Protein AF-A0A942MSL9-F1 (afdb_monomer_lite)

Secondary structure (DSSP, 8-state):
-------SS---HHHHHHHHHHTT--HHHHHHHHHHHTTT--GGG--HHHHHHHHHHHHHHHHHHHHHHHTT-

pLDDT: mean 77.21, std 13.81, range [43.44, 89.62]

Foldseek 3Di:
DDDDDPDDDPQDLVNLLVLLVVLPDDPVVLVVLLCVLQVNDDPVPDDPVSSVSSVVSSVVSSVVSVVVVVVVD

Radius of gyration: 13.99 Å; chains: 1; bounding box: 32×40×31 Å

Sequence (73 aa):
MKEDVEKKDDKTLEELIQELKATGYQKYQIKDIIMDACNKKDITKLTTEEEQQVRQALVNYLEFALKCWQKTT

Structure (mmCIF, N/CA/C/O backbone):
data_AF-A0A942MSL9-F1
#
_entry.id   AF-A0A942MSL9-F1
#
loop_
_atom_site.group_PDB
_atom_site.id
_atom_site.type_symbol
_atom_site.label_atom_id
_atom_site.label_alt_id
_atom_site.label_comp_id
_atom_site.label_asym_id
_atom_site.label_entity_id
_atom_site.label_seq_id
_atom_site.pdbx_PDB_ins_code
_atom_site.Cartn_x
_atom_site.Cartn_y
_atom_site.Cartn_z
_atom_site.occupancy
_atom_site.B_iso_or_equiv
_atom_site.auth_seq_id
_atom_site.auth_comp_id
_atom_site.auth_asym_id
_atom_site.auth_atom_id
_atom_site.pdbx_PDB_model_num
ATOM 1 N N . MET A 1 1 ? 9.268 33.265 5.792 1.00 51.19 1 MET A N 1
ATOM 2 C CA . MET A 1 1 ? 8.242 32.221 5.595 1.00 51.1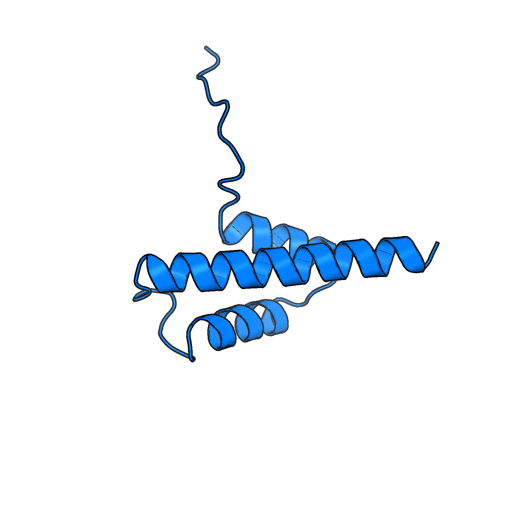9 1 MET A CA 1
ATOM 3 C C . MET A 1 1 ? 8.891 31.031 4.916 1.00 51.19 1 MET A C 1
ATOM 5 O O . MET A 1 1 ? 9.081 31.062 3.709 1.00 51.19 1 MET A O 1
ATOM 9 N N . LYS A 1 2 ? 9.305 30.039 5.696 1.00 46.78 2 LYS A N 1
ATOM 10 C CA . LYS A 1 2 ? 9.460 28.648 5.267 1.00 46.78 2 LYS A CA 1
ATOM 11 C C . LYS A 1 2 ? 9.414 27.864 6.566 1.00 46.78 2 LYS A C 1
ATOM 13 O O . LYS A 1 2 ? 10.414 27.778 7.265 1.00 46.78 2 LYS A O 1
ATOM 18 N N . GLU A 1 3 ? 8.191 27.509 6.937 1.00 49.41 3 GLU A N 1
ATOM 19 C CA . GLU A 1 3 ? 7.939 26.526 7.978 1.00 49.41 3 GLU A CA 1
ATOM 20 C C . GLU A 1 3 ? 8.753 25.270 7.664 1.00 49.41 3 GLU A C 1
ATOM 22 O O . GLU A 1 3 ? 8.792 24.784 6.531 1.00 49.41 3 GLU A O 1
ATOM 27 N N . ASP A 1 4 ? 9.480 24.872 8.696 1.00 50.06 4 ASP A N 1
ATOM 28 C CA . ASP A 1 4 ? 9.811 23.529 9.127 1.00 50.06 4 ASP A CA 1
ATOM 29 C C . ASP A 1 4 ? 9.102 22.396 8.370 1.00 50.06 4 ASP A C 1
ATOM 31 O O . ASP A 1 4 ? 7.901 22.442 8.119 1.00 50.06 4 ASP A O 1
ATOM 35 N N . VAL A 1 5 ? 9.842 21.314 8.115 1.00 50.12 5 VAL A N 1
ATOM 36 C CA . VAL A 1 5 ? 9.569 19.996 8.709 1.00 50.12 5 VAL A CA 1
ATOM 37 C C . VAL A 1 5 ? 10.566 18.992 8.118 1.00 50.12 5 VAL A C 1
ATOM 39 O O . VAL A 1 5 ? 10.392 18.403 7.056 1.00 50.12 5 VAL A O 1
ATOM 42 N N . GLU A 1 6 ? 11.648 18.801 8.862 1.00 56.47 6 GLU A N 1
ATOM 43 C CA . GLU A 1 6 ? 12.378 17.542 8.900 1.00 56.47 6 GLU A CA 1
ATOM 44 C C . GLU A 1 6 ? 11.428 16.515 9.553 1.00 56.47 6 GLU A C 1
ATOM 46 O O . GLU A 1 6 ? 11.186 16.569 10.758 1.00 56.47 6 GLU A O 1
ATOM 51 N N . LYS A 1 7 ? 10.794 15.628 8.776 1.00 43.44 7 LYS A N 1
ATOM 52 C CA . LYS A 1 7 ? 10.061 14.471 9.320 1.00 43.44 7 LYS A CA 1
ATOM 53 C C . LYS A 1 7 ? 10.432 13.220 8.543 1.00 43.44 7 LYS A C 1
ATOM 55 O O . LYS A 1 7 ? 10.122 13.094 7.363 1.00 43.44 7 LYS A O 1
ATOM 60 N N . LYS A 1 8 ? 11.101 12.311 9.258 1.00 45.09 8 LYS A N 1
ATOM 61 C CA . LYS A 1 8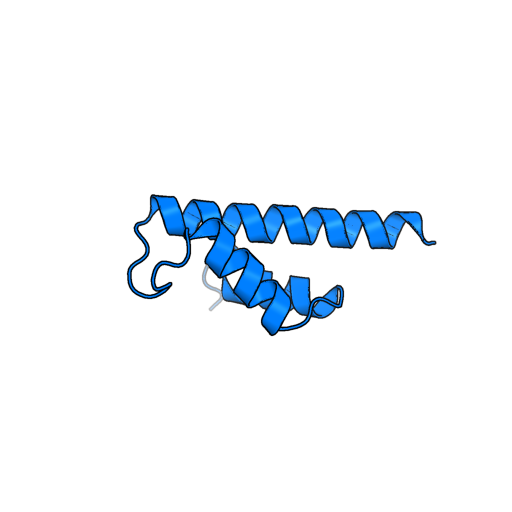 ? 11.210 10.884 8.948 1.00 45.09 8 LYS A CA 1
ATOM 62 C C . LYS A 1 8 ? 9.897 10.387 8.355 1.00 45.09 8 LYS A C 1
ATOM 64 O O . LYS A 1 8 ? 8.881 10.454 9.033 1.00 45.09 8 LYS A O 1
ATOM 69 N N . ASP A 1 9 ? 9.973 9.928 7.115 1.00 53.19 9 ASP A N 1
ATOM 70 C CA . ASP A 1 9 ? 9.079 8.990 6.443 1.00 53.19 9 ASP A CA 1
ATOM 71 C C . ASP A 1 9 ? 7.681 8.838 7.063 1.00 53.19 9 ASP A C 1
ATOM 73 O O . ASP A 1 9 ? 7.324 7.770 7.548 1.00 53.19 9 ASP A O 1
ATOM 77 N N . ASP A 1 10 ? 6.859 9.889 7.002 1.00 56.88 10 ASP A N 1
ATOM 78 C CA . ASP A 1 10 ? 5.404 9.833 7.193 1.00 56.88 10 ASP A CA 1
ATOM 79 C C . ASP A 1 10 ? 4.689 10.026 5.845 1.00 56.88 10 ASP A C 1
ATOM 81 O O . ASP A 1 10 ? 3.729 10.783 5.731 1.00 56.88 10 ASP A O 1
ATOM 85 N N . LYS A 1 11 ? 5.184 9.353 4.786 1.00 68.56 11 LYS A N 1
ATOM 86 C CA . LYS A 1 11 ? 4.478 9.272 3.496 1.00 68.56 11 LYS A CA 1
ATOM 87 C C . LYS A 1 11 ? 3.038 8.853 3.753 1.00 68.56 11 LYS A C 1
ATOM 89 O O . LYS A 1 11 ? 2.792 7.763 4.288 1.00 68.56 11 LYS A O 1
ATOM 94 N N . THR A 1 12 ? 2.113 9.733 3.388 1.00 78.38 12 THR A N 1
ATOM 95 C CA . THR A 1 12 ? 0.686 9.477 3.558 1.00 78.38 12 THR A CA 1
ATOM 96 C C . THR A 1 12 ? 0.255 8.313 2.669 1.00 78.38 12 THR A C 1
ATOM 98 O O . THR A 1 12 ? 0.899 7.978 1.671 1.00 78.38 12 THR A O 1
ATOM 101 N N . LEU A 1 13 ? -0.861 7.684 3.031 1.00 78.50 13 LEU A N 1
ATOM 102 C CA . LEU A 1 13 ? -1.466 6.603 2.253 1.00 78.50 13 LEU A CA 1
ATOM 103 C C . LEU A 1 13 ? -1.703 7.040 0.795 1.00 78.50 13 LEU A C 1
ATOM 105 O O . LEU A 1 13 ? -1.448 6.275 -0.129 1.00 78.50 13 LEU A O 1
ATOM 109 N N . GLU A 1 14 ? -2.106 8.296 0.585 1.00 82.31 14 GLU A N 1
ATOM 110 C CA . GLU A 1 14 ? -2.296 8.885 -0.742 1.00 82.31 14 GLU A CA 1
ATOM 111 C C . GLU A 1 14 ? -0.999 8.974 -1.553 1.00 82.31 14 GLU A C 1
ATOM 113 O O . GLU A 1 14 ? -1.000 8.609 -2.731 1.00 82.31 14 GLU A O 1
ATOM 118 N N . GLU A 1 15 ? 0.113 9.382 -0.938 1.00 86.44 15 GLU A N 1
ATOM 119 C CA . GLU A 1 15 ? 1.411 9.437 -1.621 1.00 86.44 15 GLU A CA 1
ATOM 120 C C . GLU A 1 15 ? 1.895 8.046 -2.033 1.00 86.44 15 GLU A C 1
ATOM 122 O O . GLU A 1 15 ? 2.295 7.847 -3.180 1.00 86.44 15 GLU A O 1
ATOM 127 N N . LEU A 1 16 ? 1.771 7.051 -1.150 1.00 86.00 16 LEU A N 1
ATOM 128 C CA . LEU A 1 16 ? 2.131 5.665 -1.469 1.00 86.00 16 LEU A CA 1
ATOM 129 C C . LEU A 1 16 ? 1.284 5.108 -2.620 1.00 86.00 16 LEU A C 1
ATOM 131 O O . LEU A 1 16 ? 1.796 4.412 -3.497 1.00 86.00 16 LEU A O 1
ATOM 135 N N . ILE A 1 17 ? -0.010 5.443 -2.652 1.00 86.31 17 ILE A N 1
ATOM 136 C CA . ILE A 1 17 ? -0.909 5.089 -3.757 1.00 86.31 17 ILE A CA 1
ATOM 137 C C . ILE A 1 17 ? -0.451 5.759 -5.059 1.00 86.31 17 ILE A C 1
ATOM 139 O O . ILE A 1 17 ? -0.471 5.118 -6.114 1.00 86.31 17 ILE A O 1
ATOM 143 N N . GLN A 1 18 ? -0.051 7.033 -5.018 1.00 87.69 18 GLN A N 1
ATOM 144 C CA . GLN A 1 18 ? 0.447 7.740 -6.199 1.00 87.69 18 GLN A CA 1
ATOM 145 C C . GLN A 1 18 ? 1.754 7.139 -6.720 1.00 87.69 18 GLN A C 1
ATOM 147 O O . GLN A 1 18 ? 1.875 6.931 -7.928 1.00 87.69 18 GLN A O 1
ATOM 152 N N . GLU A 1 19 ? 2.698 6.807 -5.841 1.00 88.00 19 GLU A N 1
ATOM 153 C CA . GLU A 1 19 ? 3.957 6.177 -6.238 1.00 88.00 19 GLU A CA 1
ATOM 154 C C . GLU A 1 19 ? 3.732 4.763 -6.794 1.00 88.00 19 GLU A C 1
ATOM 156 O O . GLU A 1 19 ? 4.258 4.430 -7.857 1.00 88.00 19 GLU A O 1
ATOM 161 N N . LEU A 1 20 ? 2.870 3.951 -6.171 1.00 86.88 20 LEU A N 1
ATOM 162 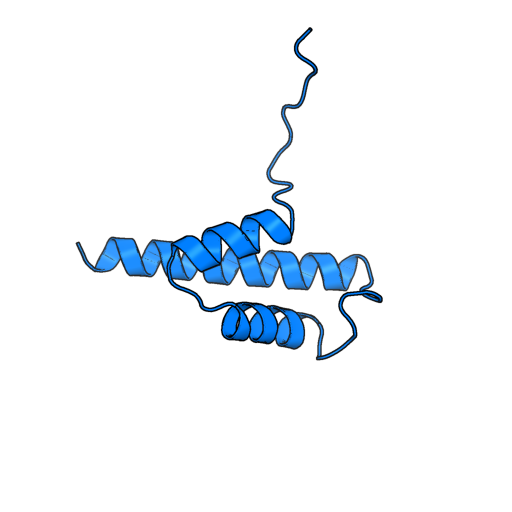C CA . LEU A 1 20 ? 2.484 2.645 -6.720 1.00 86.88 20 LEU A CA 1
ATOM 163 C C . LEU A 1 20 ? 1.872 2.791 -8.113 1.00 86.88 20 LEU A C 1
ATOM 165 O O . LEU A 1 20 ? 2.226 2.056 -9.039 1.00 86.88 20 LEU A O 1
ATOM 169 N N . LYS A 1 21 ? 1.012 3.791 -8.304 1.00 88.75 21 LYS A N 1
ATOM 170 C CA . LYS A 1 21 ? 0.441 4.091 -9.616 1.00 88.75 21 LYS A CA 1
ATOM 171 C C . LYS A 1 21 ? 1.514 4.486 -10.636 1.00 88.75 21 LYS A C 1
ATOM 173 O O . LYS A 1 21 ? 1.425 4.064 -11.787 1.00 88.75 21 LYS A O 1
ATOM 178 N N . ALA A 1 22 ? 2.535 5.238 -10.222 1.00 87.25 22 ALA A N 1
ATOM 179 C CA . ALA A 1 22 ? 3.670 5.605 -11.070 1.00 87.25 22 ALA A CA 1
ATOM 180 C C . ALA A 1 22 ? 4.521 4.390 -11.476 1.00 87.25 22 ALA A C 1
ATOM 182 O O . ALA A 1 22 ? 5.008 4.339 -12.601 1.00 87.25 22 ALA A O 1
ATOM 183 N N . THR A 1 23 ? 4.633 3.377 -10.609 1.00 85.12 23 THR A N 1
ATOM 184 C CA . THR A 1 23 ? 5.298 2.102 -10.950 1.00 85.12 23 THR A CA 1
ATOM 185 C C . THR A 1 23 ? 4.479 1.202 -11.886 1.00 85.12 23 THR A C 1
ATOM 187 O O . THR A 1 23 ? 4.995 0.205 -12.387 1.00 85.12 23 THR A O 1
ATOM 190 N N . GLY A 1 24 ? 3.217 1.555 -12.157 1.00 85.81 24 GLY A N 1
ATOM 191 C CA . GLY A 1 24 ? 2.336 0.848 -13.092 1.00 85.81 24 GLY A CA 1
ATOM 192 C C . GLY A 1 24 ? 1.157 0.120 -12.443 1.00 85.81 24 GLY A C 1
ATOM 193 O O . GLY A 1 24 ? 0.349 -0.472 -13.163 1.00 85.81 24 GLY A O 1
ATOM 194 N N . TYR A 1 25 ? 1.007 0.178 -11.114 1.00 87.56 25 TYR A N 1
ATOM 195 C CA . TYR A 1 25 ? -0.126 -0.451 -10.436 1.00 87.56 25 TYR A CA 1
ATOM 196 C C . TYR A 1 25 ? -1.435 0.265 -10.752 1.00 87.56 25 TYR A C 1
ATOM 198 O O . TYR A 1 25 ? -1.562 1.491 -10.696 1.00 87.56 25 TYR A O 1
ATOM 206 N N . GLN A 1 26 ? -2.458 -0.527 -11.042 1.00 88.69 26 GLN A N 1
ATOM 207 C CA . GLN A 1 26 ? -3.788 -0.011 -11.310 1.00 88.69 26 GLN A CA 1
ATOM 208 C C . GLN A 1 26 ? -4.530 0.301 -10.010 1.00 88.69 26 GLN A C 1
ATOM 210 O O . GLN A 1 26 ? -4.353 -0.362 -8.988 1.00 88.69 26 GLN A O 1
ATOM 215 N N . LYS A 1 27 ? -5.453 1.268 -10.065 1.00 85.12 27 LYS A N 1
ATOM 216 C CA . LYS A 1 27 ? -6.238 1.701 -8.894 1.00 85.12 27 LYS A CA 1
ATOM 217 C C . LYS A 1 27 ? -6.982 0.540 -8.218 1.00 85.12 27 LYS A C 1
ATOM 219 O O . LYS A 1 27 ? -7.118 0.547 -7.000 1.00 85.12 27 LYS A O 1
ATOM 224 N N . TYR A 1 28 ? -7.444 -0.451 -8.988 1.00 87.12 28 TYR A N 1
ATOM 225 C CA . TYR A 1 28 ? -8.106 -1.636 -8.437 1.00 87.12 28 TYR A CA 1
ATOM 226 C C . TYR A 1 28 ? -7.139 -2.542 -7.666 1.00 87.12 28 TYR A C 1
ATOM 228 O O . TYR A 1 28 ? -7.511 -3.008 -6.601 1.00 87.12 28 TYR A O 1
ATOM 236 N N . GLN A 1 29 ? -5.901 -2.731 -8.143 1.00 88.19 29 GLN A N 1
ATOM 237 C CA . GLN A 1 29 ? -4.887 -3.549 -7.461 1.00 88.19 29 GLN A CA 1
ATOM 238 C C . GLN A 1 29 ? -4.479 -2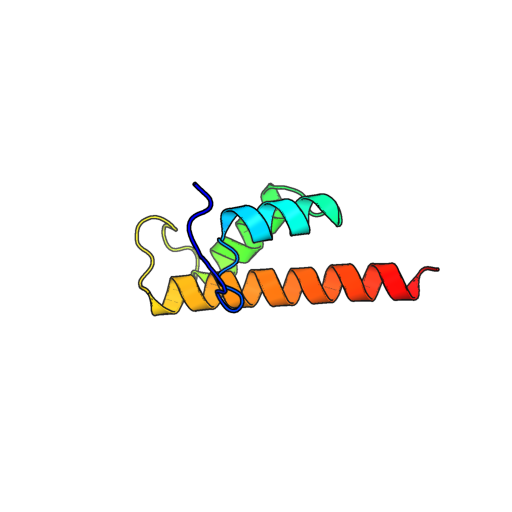.907 -6.144 1.00 88.19 29 GLN A C 1
ATOM 240 O O . GLN A 1 29 ? -4.408 -3.575 -5.124 1.00 88.19 29 GLN A O 1
ATOM 245 N N . ILE A 1 30 ? -4.271 -1.590 -6.159 1.00 87.88 30 ILE A N 1
ATOM 246 C CA . ILE A 1 30 ? -3.925 -0.838 -4.953 1.00 87.88 30 ILE A CA 1
ATOM 247 C C . ILE A 1 30 ? -5.067 -0.929 -3.934 1.00 87.88 30 ILE A C 1
ATOM 249 O O . ILE A 1 30 ? -4.832 -1.138 -2.749 1.00 87.88 30 ILE A O 1
ATOM 253 N N . LYS A 1 31 ? -6.319 -0.842 -4.398 1.00 86.50 31 LYS A N 1
ATOM 254 C CA . LYS A 1 31 ? -7.496 -1.029 -3.544 1.00 86.50 31 LYS A CA 1
ATOM 255 C C . LYS A 1 31 ? -7.581 -2.451 -2.982 1.00 86.50 31 LYS A C 1
ATOM 257 O O . LYS A 1 31 ? -7.966 -2.601 -1.830 1.00 86.50 31 LYS A O 1
ATOM 262 N N . ASP A 1 32 ? -7.213 -3.460 -3.766 1.00 88.12 32 ASP A N 1
ATOM 263 C CA . ASP A 1 32 ? -7.163 -4.858 -3.332 1.00 88.12 32 ASP A CA 1
ATOM 264 C C . ASP A 1 32 ? -6.105 -5.067 -2.241 1.00 88.12 32 ASP A C 1
ATOM 266 O O . ASP A 1 32 ? -6.424 -5.625 -1.202 1.00 88.12 32 ASP A O 1
ATOM 270 N N . ILE A 1 33 ? -4.905 -4.494 -2.405 1.00 86.94 33 ILE A N 1
ATOM 271 C CA . ILE A 1 33 ? -3.827 -4.510 -1.398 1.00 86.94 33 ILE A CA 1
ATOM 272 C C . ILE A 1 33 ? -4.283 -3.852 -0.090 1.00 86.94 33 ILE A C 1
ATOM 274 O O . ILE A 1 33 ? -4.057 -4.389 0.992 1.00 86.94 33 ILE A O 1
ATOM 278 N N . ILE A 1 34 ? -4.947 -2.696 -0.180 1.00 85.12 34 ILE A N 1
ATOM 279 C CA . ILE A 1 34 ? -5.475 -1.992 0.996 1.00 85.12 34 ILE A CA 1
ATOM 280 C C . ILE A 1 34 ? -6.566 -2.824 1.679 1.00 85.12 34 ILE A C 1
ATOM 282 O O . ILE A 1 34 ? -6.586 -2.927 2.903 1.00 85.12 34 ILE A O 1
ATOM 286 N N . MET A 1 35 ? -7.473 -3.427 0.904 1.00 85.44 35 MET A N 1
ATOM 287 C CA . MET A 1 35 ? -8.509 -4.302 1.451 1.00 85.44 35 MET A CA 1
ATOM 288 C C . MET A 1 35 ? -7.912 -5.558 2.084 1.00 85.44 35 MET A C 1
ATOM 290 O O . MET A 1 35 ? -8.380 -5.956 3.143 1.00 85.44 35 MET A O 1
ATOM 294 N N . ASP A 1 36 ? -6.890 -6.160 1.487 1.00 86.38 36 ASP A N 1
ATOM 295 C CA . ASP A 1 36 ? -6.204 -7.335 2.026 1.00 86.38 36 ASP A CA 1
ATOM 296 C C . ASP A 1 36 ? -5.523 -7.010 3.364 1.00 86.38 36 ASP A C 1
ATOM 298 O O . ASP A 1 36 ? -5.794 -7.658 4.376 1.00 86.38 36 ASP A O 1
ATOM 302 N N . ALA A 1 37 ? -4.774 -5.903 3.415 1.00 84.69 37 ALA A N 1
ATOM 303 C CA . ALA A 1 37 ? -4.124 -5.426 4.634 1.00 84.69 37 ALA A CA 1
ATOM 304 C C . ALA A 1 37 ? -5.120 -5.045 5.748 1.00 84.69 37 ALA A C 1
ATOM 306 O O . ALA A 1 37 ? -4.815 -5.176 6.928 1.00 84.69 37 ALA A O 1
ATOM 307 N N . CYS A 1 38 ? -6.330 -4.622 5.382 1.00 81.31 38 CYS A N 1
ATOM 308 C CA . CYS A 1 38 ? -7.408 -4.250 6.301 1.00 81.31 38 CYS A CA 1
ATOM 309 C C . CYS A 1 38 ? -8.380 -5.419 6.607 1.00 81.31 38 CYS A C 1
ATOM 311 O O . CYS A 1 38 ? -9.436 -5.218 7.209 1.00 81.31 38 CYS A O 1
ATOM 313 N N . ASN A 1 39 ? -8.103 -6.654 6.157 1.00 79.88 39 ASN A N 1
ATOM 314 C CA . ASN A 1 39 ? -9.041 -7.788 6.271 1.00 79.88 39 ASN A CA 1
ATOM 315 C C . ASN A 1 39 ? -10.460 -7.477 5.728 1.00 79.88 39 ASN A C 1
ATOM 317 O O . ASN A 1 39 ? -11.478 -7.899 6.279 1.00 79.88 39 ASN A O 1
ATOM 321 N N . LYS A 1 40 ? -10.538 -6.716 4.633 1.00 70.94 40 LYS A N 1
ATOM 322 C CA 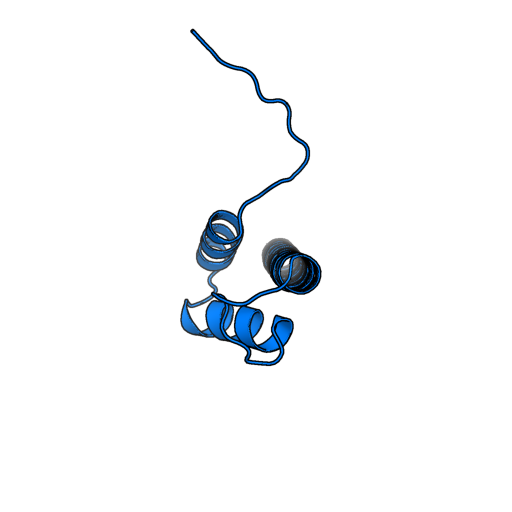. LYS A 1 40 ? -11.763 -6.227 3.974 1.00 70.94 40 LYS A CA 1
ATOM 323 C C . LYS A 1 40 ? -12.649 -5.338 4.851 1.00 70.94 40 LYS A C 1
ATOM 325 O O . LYS A 1 40 ? -13.829 -5.168 4.538 1.00 70.94 40 LYS A O 1
ATOM 330 N N . LYS A 1 41 ? -12.119 -4.754 5.928 1.00 69.19 41 LYS A N 1
ATOM 331 C CA . LYS A 1 41 ? -12.848 -3.733 6.681 1.00 69.19 41 LYS A CA 1
ATOM 332 C C . LYS A 1 41 ? -12.839 -2.400 5.940 1.00 69.19 41 LYS A C 1
ATOM 334 O O . LYS A 1 41 ? -12.008 -2.125 5.071 1.00 69.19 41 LYS A O 1
ATOM 339 N N . ASP A 1 42 ? -13.802 -1.568 6.307 1.00 70.38 42 ASP A N 1
ATOM 340 C CA . ASP A 1 42 ? -13.911 -0.203 5.820 1.00 70.38 42 ASP A CA 1
ATOM 341 C C . ASP A 1 42 ? -12.646 0.590 6.172 1.00 70.38 42 ASP A C 1
ATOM 343 O O . ASP A 1 42 ? -12.312 0.741 7.345 1.00 70.38 42 ASP A O 1
ATOM 347 N N . ILE A 1 43 ? -11.981 1.150 5.157 1.00 66.94 43 ILE A N 1
ATOM 348 C CA . ILE A 1 43 ? -10.787 2.009 5.305 1.00 66.94 43 ILE A CA 1
ATOM 349 C C . ILE A 1 43 ? -11.110 3.215 6.209 1.00 66.94 43 ILE A C 1
ATOM 351 O O . ILE A 1 43 ? -10.259 3.755 6.903 1.00 66.94 43 ILE A O 1
ATOM 355 N N . THR A 1 44 ? -12.382 3.615 6.243 1.00 69.25 44 THR A N 1
ATOM 356 C CA . THR A 1 44 ? -12.898 4.706 7.077 1.00 69.25 44 THR A CA 1
ATOM 357 C C . THR A 1 44 ? -12.991 4.362 8.568 1.00 69.25 44 THR A C 1
ATOM 359 O O . THR A 1 44 ? -13.185 5.257 9.387 1.00 69.25 44 THR A O 1
ATOM 362 N N . LYS A 1 45 ? -12.876 3.078 8.931 1.00 74.12 45 LYS A N 1
ATOM 363 C CA . LYS A 1 45 ? -12.983 2.557 10.304 1.00 74.12 45 LYS A CA 1
ATOM 364 C C . LYS A 1 45 ? -11.747 1.756 10.719 1.00 74.12 45 LYS A C 1
ATOM 366 O O . LYS A 1 45 ? -11.846 0.859 11.554 1.00 74.12 45 LYS A O 1
ATOM 371 N N . LEU A 1 46 ? -10.605 2.075 10.120 1.00 75.06 46 LEU A N 1
ATOM 372 C CA . LEU A 1 46 ? -9.315 1.511 10.484 1.00 75.06 46 LEU A CA 1
ATOM 373 C C . LEU A 1 46 ? -8.905 1.973 11.884 1.00 75.06 46 LEU A C 1
ATOM 375 O O . LEU A 1 46 ? -8.983 3.156 12.216 1.00 75.06 46 LEU A O 1
ATOM 379 N N . THR A 1 47 ? -8.442 1.034 12.700 1.00 81.75 47 THR A N 1
ATOM 380 C CA . THR A 1 47 ? -7.666 1.376 13.895 1.00 81.75 47 THR A CA 1
ATOM 381 C C . THR A 1 47 ? -6.262 1.833 13.498 1.00 81.75 47 THR A C 1
ATOM 383 O O . THR A 1 47 ? -5.783 1.526 12.407 1.00 81.75 47 THR A O 1
ATOM 386 N N . THR A 1 48 ? -5.570 2.553 14.383 1.00 81.81 48 THR A N 1
ATOM 387 C CA . THR A 1 48 ? -4.198 3.030 14.127 1.00 81.81 48 THR A CA 1
ATOM 388 C C . THR A 1 48 ? -3.241 1.892 13.753 1.00 81.81 48 THR A C 1
ATOM 390 O O . THR A 1 48 ? -2.396 2.067 12.880 1.00 81.81 48 THR A O 1
ATOM 393 N N . GLU A 1 49 ? -3.401 0.710 14.356 1.00 83.19 49 GLU A N 1
ATOM 394 C CA . GLU A 1 49 ? -2.615 -0.480 14.004 1.00 83.19 49 GLU A CA 1
ATOM 395 C C . GLU A 1 49 ? -2.897 -0.964 12.578 1.00 83.19 49 GLU A C 1
ATOM 397 O O . GLU A 1 49 ? -1.971 -1.273 11.832 1.00 83.19 49 GLU A O 1
ATOM 402 N N . GLU A 1 50 ? -4.164 -1.008 12.168 1.00 81.62 50 GLU A N 1
ATOM 403 C CA . GLU A 1 50 ? -4.528 -1.446 10.820 1.00 81.62 50 GLU A CA 1
ATOM 404 C C . GLU A 1 50 ? -4.103 -0.415 9.761 1.00 81.62 50 GLU A C 1
ATOM 406 O O . GLU A 1 50 ? -3.649 -0.788 8.682 1.00 81.62 50 GLU A O 1
ATOM 411 N N . GLU A 1 51 ? -4.179 0.884 10.066 1.00 82.06 51 GLU A N 1
ATOM 412 C CA . GLU A 1 51 ? -3.652 1.934 9.186 1.00 82.06 51 GLU A CA 1
ATOM 413 C C . GLU A 1 51 ? -2.139 1.771 8.976 1.00 82.06 51 GLU A C 1
ATOM 415 O O . GLU A 1 51 ? -1.653 1.833 7.843 1.00 82.06 51 GLU A O 1
ATOM 420 N N . GLN A 1 52 ? -1.395 1.474 10.047 1.00 84.69 52 GLN A N 1
ATOM 421 C CA . GLN A 1 52 ? 0.027 1.152 9.955 1.00 84.69 52 GLN A CA 1
ATOM 422 C C . GLN A 1 52 ? 0.283 -0.114 9.128 1.00 84.69 52 GLN A C 1
ATOM 424 O O . GLN A 1 52 ? 1.209 -0.119 8.316 1.00 84.69 52 GLN A O 1
ATOM 429 N N . GLN A 1 53 ? -0.545 -1.155 9.262 1.00 85.88 53 GLN A N 1
ATOM 430 C CA . GLN A 1 53 ? -0.436 -2.368 8.441 1.00 85.88 53 GLN A CA 1
ATOM 431 C C . GLN A 1 53 ? -0.666 -2.083 6.956 1.00 85.88 53 GLN A C 1
ATOM 433 O O . GLN A 1 53 ? 0.137 -2.500 6.122 1.00 85.88 53 GLN A O 1
ATOM 438 N N . VAL A 1 54 ? -1.719 -1.335 6.615 1.00 85.75 54 VAL A N 1
ATOM 439 C CA . VAL A 1 54 ? -2.006 -0.915 5.235 1.00 85.75 54 VAL A CA 1
ATOM 440 C C . VAL A 1 54 ? -0.836 -0.121 4.670 1.00 85.75 54 VAL A C 1
ATOM 442 O O . VAL A 1 54 ? -0.378 -0.374 3.554 1.00 85.75 54 VAL A O 1
ATOM 445 N N . ARG A 1 55 ? -0.312 0.820 5.452 1.00 86.31 55 ARG A N 1
ATOM 446 C CA . ARG A 1 55 ? 0.826 1.640 5.058 1.00 86.31 55 ARG A CA 1
ATOM 447 C C . ARG A 1 55 ? 2.070 0.795 4.798 1.00 86.31 55 ARG A C 1
ATOM 449 O O . ARG A 1 55 ? 2.708 0.947 3.760 1.00 86.31 55 ARG A O 1
ATOM 456 N N . GLN A 1 56 ? 2.387 -0.123 5.705 1.00 88.31 56 GLN A N 1
ATOM 457 C CA . GLN A 1 56 ? 3.536 -1.011 5.574 1.00 88.31 56 GLN A CA 1
ATOM 458 C C . GLN A 1 56 ? 3.383 -1.974 4.390 1.00 88.31 56 GLN A C 1
ATOM 460 O O . GLN A 1 56 ? 4.353 -2.225 3.676 1.00 88.31 56 GLN A O 1
ATOM 465 N N . ALA A 1 57 ? 2.165 -2.454 4.121 1.00 89.06 57 ALA A N 1
ATOM 466 C CA . ALA A 1 57 ? 1.866 -3.237 2.929 1.00 89.06 57 ALA A CA 1
ATOM 467 C C . ALA A 1 57 ? 2.151 -2.427 1.656 1.00 89.06 57 ALA A C 1
ATOM 469 O O . ALA A 1 57 ? 2.906 -2.884 0.801 1.00 89.06 57 ALA A O 1
ATOM 470 N N . LEU A 1 58 ? 1.629 -1.202 1.546 1.00 87.81 58 LEU A N 1
ATOM 471 C CA . LEU A 1 58 ? 1.865 -0.342 0.382 1.00 87.81 58 LEU A CA 1
ATOM 472 C C . LEU A 1 58 ? 3.355 -0.037 0.172 1.00 87.81 58 LEU A C 1
ATOM 474 O O . LEU A 1 58 ? 3.825 -0.112 -0.961 1.00 87.81 58 LEU A O 1
ATOM 478 N N . VAL A 1 59 ? 4.105 0.240 1.245 1.00 89.31 59 VAL A N 1
ATOM 479 C CA . VAL A 1 59 ? 5.566 0.433 1.182 1.00 89.31 59 VAL A CA 1
ATOM 480 C C . VAL A 1 59 ? 6.265 -0.822 0.656 1.00 89.31 59 VAL A C 1
ATOM 482 O O . VAL A 1 59 ? 7.063 -0.721 -0.272 1.00 89.31 59 VAL A O 1
ATOM 485 N N . ASN A 1 60 ? 5.925 -2.008 1.168 1.00 89.62 60 ASN A N 1
ATOM 486 C CA . ASN A 1 60 ? 6.504 -3.268 0.693 1.00 89.62 60 ASN A CA 1
ATOM 487 C C . ASN A 1 60 ? 6.227 -3.505 -0.799 1.00 89.62 60 ASN A C 1
ATOM 489 O O . ASN A 1 60 ? 7.131 -3.886 -1.544 1.00 89.62 60 ASN A O 1
ATOM 493 N N . TYR A 1 61 ? 4.992 -3.262 -1.253 1.00 88.81 61 TYR A N 1
ATOM 494 C CA . TYR A 1 61 ? 4.638 -3.376 -2.670 1.00 88.81 61 TYR A CA 1
ATOM 495 C C . TYR A 1 61 ? 5.387 -2.353 -3.528 1.00 88.81 61 TYR A C 1
ATOM 497 O O . TYR A 1 61 ? 5.839 -2.694 -4.622 1.00 88.81 61 TYR A O 1
ATOM 505 N N . LEU A 1 62 ? 5.563 -1.127 -3.029 1.00 87.69 62 LEU A N 1
ATOM 506 C CA . LEU A 1 62 ? 6.320 -0.085 -3.711 1.00 87.69 62 LEU A CA 1
ATOM 507 C C . LEU A 1 62 ? 7.792 -0.475 -3.859 1.00 87.69 62 LEU A C 1
ATOM 509 O O . LEU A 1 62 ? 8.333 -0.441 -4.961 1.00 87.69 62 LEU A O 1
ATOM 513 N N . GLU A 1 63 ? 8.437 -0.893 -2.770 1.00 88.25 63 GLU A N 1
ATOM 514 C CA . GLU A 1 63 ? 9.818 -1.371 -2.796 1.00 88.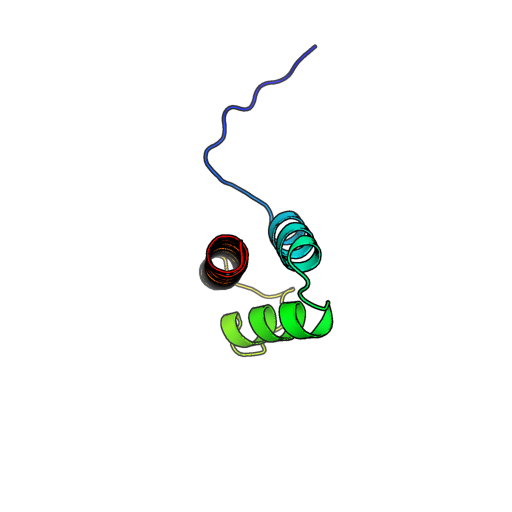25 63 GLU A CA 1
ATOM 515 C C . GLU A 1 63 ? 9.987 -2.550 -3.753 1.00 88.25 63 GLU A C 1
ATOM 517 O O . GLU A 1 63 ? 10.977 -2.624 -4.485 1.00 88.25 63 GLU A O 1
ATOM 522 N N . PHE A 1 64 ? 9.018 -3.466 -3.776 1.00 87.75 64 PHE A N 1
ATOM 523 C CA . PHE A 1 64 ? 9.027 -4.593 -4.698 1.00 87.75 64 PHE A CA 1
ATOM 524 C C . PHE A 1 64 ? 8.924 -4.130 -6.153 1.00 87.75 64 PHE A C 1
ATOM 526 O O . PHE A 1 64 ? 9.697 -4.580 -6.998 1.00 87.75 64 PHE A O 1
ATOM 533 N N . ALA A 1 65 ? 8.020 -3.193 -6.444 1.00 86.50 65 ALA A N 1
ATOM 534 C CA . ALA A 1 65 ? 7.848 -2.611 -7.769 1.00 86.50 65 ALA A CA 1
ATOM 535 C C . ALA A 1 65 ? 9.122 -1.899 -8.252 1.00 86.50 65 ALA A C 1
ATOM 537 O O . ALA A 1 65 ? 9.582 -2.137 -9.370 1.00 86.50 65 ALA A O 1
ATOM 538 N N . LEU A 1 66 ? 9.744 -1.103 -7.377 1.00 84.75 66 LEU A N 1
ATOM 539 C CA . LEU A 1 66 ? 11.001 -0.402 -7.644 1.00 84.75 66 LEU A CA 1
ATOM 540 C C . LEU A 1 66 ? 12.166 -1.377 -7.880 1.00 84.75 66 LEU A C 1
ATOM 542 O O . LEU A 1 66 ? 12.940 -1.201 -8.823 1.00 84.75 66 LEU A O 1
ATOM 546 N N . LYS A 1 67 ? 12.272 -2.444 -7.076 1.00 82.69 67 LYS A N 1
ATOM 547 C CA . LYS A 1 67 ? 13.269 -3.512 -7.276 1.00 82.69 67 LYS A CA 1
ATOM 548 C C . LYS A 1 67 ? 13.048 -4.269 -8.586 1.00 82.69 67 LYS A C 1
ATOM 550 O O . LYS A 1 67 ? 14.018 -4.643 -9.243 1.00 82.69 67 LYS A O 1
ATOM 555 N N . CYS A 1 68 ? 11.794 -4.493 -8.972 1.00 79.06 68 CYS A N 1
ATOM 556 C CA . CYS A 1 68 ? 11.448 -5.156 -10.227 1.00 79.06 68 CYS A CA 1
ATOM 557 C C . CYS A 1 68 ? 11.851 -4.294 -11.435 1.00 79.06 68 CYS A C 1
ATOM 559 O O . CYS A 1 68 ? 12.474 -4.795 -12.370 1.00 79.06 68 CYS A O 1
ATOM 561 N N . TRP A 1 69 ? 11.611 -2.980 -11.367 1.00 68.81 69 TRP A N 1
ATOM 562 C CA . TRP A 1 69 ? 12.103 -2.024 -12.364 1.00 68.81 69 TRP A CA 1
ATOM 563 C C . TRP A 1 69 ? 13.629 -2.047 -12.500 1.00 68.81 69 TRP A C 1
ATOM 565 O O . TRP A 1 69 ? 14.131 -2.150 -13.616 1.00 68.81 69 TRP A O 1
ATOM 575 N N . GLN A 1 70 ? 14.375 -2.040 -11.389 1.00 63.62 70 GLN A N 1
ATOM 576 C CA . GLN A 1 70 ? 15.843 -2.062 -11.438 1.00 63.62 70 GLN A CA 1
ATOM 577 C C . GLN A 1 70 ? 16.445 -3.333 -12.048 1.00 63.62 70 GLN A C 1
ATOM 579 O O . GLN A 1 70 ? 17.544 -3.275 -12.583 1.00 63.62 70 GLN A O 1
ATOM 584 N N . LYS A 1 71 ? 15.769 -4.484 -11.971 1.00 58.81 71 LYS A N 1
ATOM 585 C CA . LYS A 1 71 ? 16.287 -5.739 -12.543 1.00 58.81 71 LYS A CA 1
ATOM 586 C C . LYS A 1 71 ? 16.061 -5.885 -14.049 1.00 58.81 71 LYS A C 1
ATOM 588 O O . LYS A 1 71 ? 16.535 -6.862 -14.623 1.00 58.81 71 LYS A O 1
ATOM 593 N N . THR A 1 72 ? 15.334 -4.958 -14.669 1.00 52.53 72 THR A N 1
ATOM 594 C CA . THR A 1 72 ? 14.928 -5.054 -16.081 1.00 52.53 72 THR A CA 1
ATOM 595 C C . THR A 1 72 ? 15.670 -4.050 -16.983 1.00 52.53 72 THR A C 1
ATOM 597 O O . THR A 1 72 ? 15.306 -3.888 -18.143 1.00 52.53 72 THR A O 1
ATOM 600 N N . THR A 1 73 ? 16.706 -3.373 -16.469 1.00 46.69 73 THR A N 1
ATOM 601 C CA . THR A 1 73 ? 17.656 -2.514 -17.212 1.00 46.69 73 THR A CA 1
ATOM 602 C C . THR A 1 73 ? 19.064 -3.063 -17.047 1.00 46.69 73 THR A C 1
ATOM 604 O O . THR A 1 73 ? 19.808 -3.059 -18.051 1.00 46.69 73 THR A O 1
#